Protein AF-A0A6P6NHH0-F1 (afdb_monomer)

Sequence (130 aa):
MAEGAVTILPKRQNIRGFDRYFTSRTLENNRRNIWFAEFWENNFNCKLSRHALKKGSGVKKCTNQERIGKDSSYEQEGKVMFVIDAVYAMAHALHNMHKDLCPGKVGLCSRMDPVDGTLLLKYIRNVKIA

Foldseek 3Di:
DPPPDDDDDPDFDDDVVVVVVVQPDFPVRPPVDPCVQVVVCVQQVAHCDPVVDDVPPPHHHDPRPDTAVPNGPDDDDRCPVVVVVVVVLLVQLVVVVCCVQPPPDDDDDPCVVPHDPVSSVVSSVPDDDD

Radius of gyration: 21.96 Å; Cα contacts (8 Å, |Δi|>4): 95; chains: 1; bounding box: 59×25×57 Å

Structure (mmCIF, N/CA/C/O backbone):
data_AF-A0A6P6NHH0-F1
#
_entry.id   AF-A0A6P6NHH0-F1
#
loop_
_atom_site.group_PDB
_atom_site.id
_atom_site.type_symbol
_atom_site.label_atom_id
_atom_site.label_alt_id
_atom_site.label_comp_id
_atom_site.label_asym_id
_atom_site.label_entity_id
_atom_site.label_seq_id
_atom_site.pdbx_PDB_ins_code
_atom_site.Cartn_x
_atom_site.Cartn_y
_atom_site.Cartn_z
_atom_site.occupancy
_atom_site.B_iso_or_equiv
_atom_site.auth_seq_id
_atom_site.auth_comp_id
_atom_site.auth_asym_id
_atom_site.auth_atom_id
_atom_site.pdbx_PDB_model_num
ATOM 1 N N . MET A 1 1 ? -27.992 14.990 4.915 1.00 52.25 1 MET A N 1
ATOM 2 C CA . MET A 1 1 ? -28.120 13.847 3.986 1.00 52.25 1 MET A CA 1
ATOM 3 C C . MET A 1 1 ? -27.876 14.375 2.583 1.00 52.25 1 MET A C 1
ATOM 5 O O . MET A 1 1 ? -28.374 15.449 2.282 1.00 52.25 1 MET A O 1
ATOM 9 N N . ALA A 1 2 ? -27.057 13.696 1.779 1.00 81.94 2 ALA A N 1
ATOM 10 C CA . ALA A 1 2 ? -26.766 14.080 0.393 1.00 81.94 2 ALA A CA 1
ATOM 11 C C . ALA A 1 2 ? -27.636 13.251 -0.565 1.00 81.94 2 ALA A C 1
ATOM 13 O O . ALA A 1 2 ? -27.138 12.476 -1.379 1.00 81.94 2 ALA A O 1
ATOM 14 N N . GLU A 1 3 ? -28.949 13.336 -0.378 1.00 90.00 3 GLU A N 1
ATOM 15 C CA . GLU A 1 3 ? -29.908 12.578 -1.1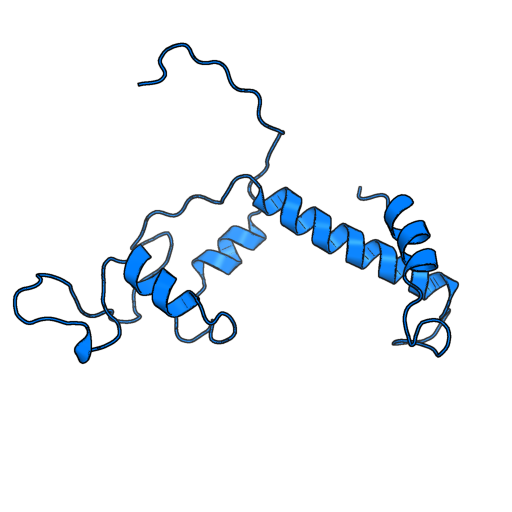75 1.00 90.00 3 GLU A CA 1
ATOM 16 C C . GLU A 1 3 ? -29.905 13.098 -2.622 1.00 90.00 3 GLU A C 1
ATOM 18 O O . GLU A 1 3 ? -29.920 14.306 -2.850 1.00 90.00 3 GL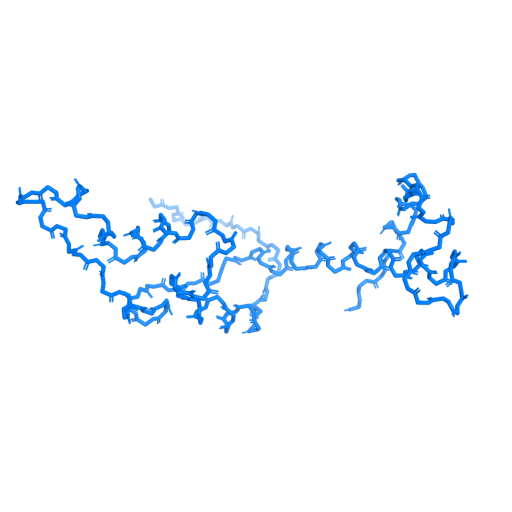U A O 1
ATOM 23 N N . GLY A 1 4 ? -29.805 12.195 -3.602 1.00 92.88 4 GLY A N 1
ATOM 24 C CA . GLY A 1 4 ? -29.732 12.548 -5.027 1.00 92.88 4 GLY A CA 1
ATOM 25 C C . GLY A 1 4 ? -28.345 12.952 -5.553 1.00 92.88 4 GLY A C 1
ATOM 26 O O . GLY A 1 4 ? -28.219 13.274 -6.733 1.00 92.88 4 GLY A O 1
ATOM 27 N N . ALA A 1 5 ? -27.292 12.920 -4.730 1.00 94.25 5 ALA A N 1
ATOM 28 C CA . ALA A 1 5 ? -25.939 13.230 -5.192 1.00 94.25 5 ALA A CA 1
ATOM 29 C C . ALA A 1 5 ? -25.344 12.094 -6.048 1.00 94.25 5 ALA A C 1
ATOM 31 O O . ALA A 1 5 ? -25.327 10.932 -5.639 1.00 94.25 5 ALA A O 1
ATOM 32 N N . VAL A 1 6 ? -24.788 12.444 -7.213 1.00 93.56 6 VAL A N 1
ATOM 33 C CA . VAL A 1 6 ? -24.042 11.523 -8.087 1.00 93.56 6 VAL A CA 1
ATOM 34 C C . VAL A 1 6 ? -22.545 11.745 -7.896 1.00 93.56 6 VAL A C 1
ATOM 36 O O . VAL A 1 6 ? -22.065 12.877 -7.939 1.00 93.56 6 VAL A O 1
ATOM 39 N N . THR A 1 7 ? -21.794 10.660 -7.705 1.00 92.56 7 THR A N 1
ATOM 40 C CA . THR A 1 7 ? -20.331 10.693 -7.598 1.00 92.56 7 THR A CA 1
ATOM 41 C C . THR A 1 7 ? -19.693 9.712 -8.574 1.00 92.56 7 THR A C 1
ATOM 43 O O . THR A 1 7 ? -20.248 8.650 -8.856 1.00 92.56 7 THR A O 1
ATOM 46 N N . ILE A 1 8 ? -18.519 10.076 -9.089 1.00 92.94 8 ILE A N 1
ATOM 47 C CA . ILE A 1 8 ? -17.702 9.227 -9.955 1.00 92.94 8 ILE A CA 1
ATOM 48 C C . ILE A 1 8 ? -16.446 8.875 -9.175 1.00 92.94 8 ILE A C 1
ATOM 50 O O . ILE A 1 8 ? -15.690 9.752 -8.760 1.00 92.94 8 ILE A O 1
ATOM 54 N N . LEU A 1 9 ? -16.227 7.578 -8.987 1.00 90.81 9 LEU A N 1
ATOM 55 C CA . LEU A 1 9 ? -15.044 7.055 -8.324 1.00 90.81 9 LEU A CA 1
ATOM 56 C C . LEU A 1 9 ? -14.256 6.191 -9.309 1.00 90.81 9 LEU A C 1
ATOM 58 O O . LEU A 1 9 ? -14.864 5.452 -10.090 1.00 90.81 9 LEU A O 1
ATOM 62 N N . PRO A 1 10 ? -12.913 6.235 -9.264 1.00 91.31 10 PRO A N 1
ATOM 63 C CA . PRO A 1 10 ? -12.097 5.265 -9.971 1.00 91.31 10 PRO A CA 1
ATOM 64 C C . PRO A 1 10 ? -12.513 3.838 -9.607 1.00 91.31 10 PRO A C 1
ATOM 66 O O . PRO A 1 10 ? -12.831 3.544 -8.448 1.00 91.31 10 PRO A O 1
ATOM 69 N N . LYS A 1 11 ? -12.483 2.936 -10.593 1.00 90.81 11 LYS A N 1
ATOM 70 C CA . LYS A 1 11 ? -12.726 1.515 -10.345 1.00 90.81 11 LYS A CA 1
ATOM 71 C C . LYS A 1 11 ? -11.682 1.013 -9.349 1.00 90.81 11 LYS A C 1
ATOM 73 O O . LYS A 1 11 ? -10.485 1.150 -9.577 1.00 90.81 11 LYS A O 1
ATOM 78 N N . ARG A 1 12 ? -12.156 0.426 -8.256 1.00 91.38 12 ARG A N 1
ATOM 79 C CA . ARG A 1 12 ? -11.334 -0.111 -7.170 1.00 91.38 12 ARG A CA 1
ATOM 80 C C . ARG A 1 12 ? -11.616 -1.591 -6.982 1.00 91.38 12 ARG A C 1
ATOM 82 O O . ARG A 1 12 ? -12.735 -2.044 -7.228 1.00 91.38 12 ARG A O 1
ATOM 89 N N . GLN A 1 13 ? -10.614 -2.323 -6.519 1.00 93.38 13 GLN A N 1
ATOM 90 C CA . GLN A 1 13 ? -10.737 -3.726 -6.156 1.00 93.38 13 GLN A CA 1
ATOM 91 C C . GLN A 1 13 ? -10.155 -3.951 -4.764 1.00 93.38 13 GLN A C 1
ATOM 93 O O . GLN A 1 13 ? -9.094 -3.421 -4.438 1.00 93.38 13 GLN A O 1
ATOM 98 N N . ASN A 1 14 ? -10.831 -4.782 -3.969 1.00 95.19 14 ASN A N 1
ATOM 99 C CA . ASN A 1 14 ? -10.307 -5.199 -2.675 1.00 95.19 14 ASN A CA 1
ATOM 100 C C . ASN A 1 14 ? -9.128 -6.157 -2.859 1.00 95.19 14 ASN A C 1
ATOM 102 O O . ASN A 1 14 ? -9.232 -7.195 -3.526 1.00 95.19 14 ASN A O 1
ATOM 106 N N . ILE A 1 15 ? -8.012 -5.830 -2.217 1.00 97.19 15 ILE A N 1
ATOM 107 C CA . ILE A 1 15 ? -6.795 -6.632 -2.260 1.00 97.19 15 ILE A CA 1
ATOM 108 C C . ILE A 1 15 ? -6.805 -7.625 -1.098 1.00 97.19 15 ILE A C 1
ATOM 110 O O . ILE A 1 15 ? -6.417 -7.299 0.022 1.00 97.19 15 ILE A O 1
ATOM 114 N N . ARG A 1 16 ? -7.196 -8.876 -1.377 1.00 97.06 16 ARG A N 1
ATOM 115 C CA . ARG A 1 16 ? -7.317 -9.945 -0.361 1.00 97.06 16 ARG A CA 1
ATOM 116 C C . ARG A 1 16 ? -6.039 -10.172 0.452 1.00 97.06 16 ARG A C 1
ATOM 118 O O . ARG A 1 16 ? -6.097 -10.531 1.627 1.00 97.06 16 ARG A O 1
ATOM 125 N N . GLY A 1 17 ? -4.874 -10.006 -0.179 1.00 97.19 17 GLY A N 1
ATOM 126 C CA . GLY A 1 17 ? -3.581 -10.120 0.500 1.00 97.19 17 GLY A CA 1
ATOM 127 C C . GLY A 1 17 ? -3.392 -9.036 1.563 1.00 97.19 17 GLY A C 1
ATOM 128 O O . GLY A 1 17 ? -2.921 -9.332 2.661 1.00 97.19 17 GLY A O 1
ATOM 129 N N . PHE A 1 18 ? -3.831 -7.810 1.266 1.00 97.75 18 PHE A N 1
ATOM 130 C CA . PHE A 1 18 ? -3.816 -6.704 2.215 1.00 97.75 18 PHE A CA 1
ATOM 131 C C . PHE A 1 18 ? -4.800 -6.942 3.362 1.00 97.75 18 PHE A C 1
ATOM 133 O O . PHE A 1 18 ? -4.403 -6.800 4.515 1.00 97.75 18 PHE A O 1
ATOM 140 N N . ASP A 1 19 ? -6.024 -7.396 3.070 1.00 97.44 19 ASP A N 1
ATOM 141 C CA . ASP A 1 19 ? -7.027 -7.721 4.099 1.00 97.44 19 ASP A CA 1
ATOM 142 C C . ASP A 1 19 ? -6.482 -8.735 5.105 1.00 97.44 19 ASP A C 1
ATOM 144 O O . ASP A 1 19 ? -6.524 -8.523 6.319 1.00 97.44 19 ASP A O 1
ATOM 148 N N . ARG A 1 20 ? -5.896 -9.826 4.598 1.00 97.69 20 ARG A N 1
ATOM 149 C CA . ARG A 1 20 ? -5.290 -10.870 5.431 1.00 97.69 20 ARG A CA 1
ATOM 150 C C . ARG A 1 20 ? -4.132 -10.322 6.260 1.00 97.69 20 ARG A C 1
ATOM 152 O O . ARG A 1 20 ? -4.024 -10.645 7.437 1.00 97.69 20 ARG A O 1
ATOM 159 N N . TYR A 1 21 ? -3.266 -9.507 5.659 1.00 97.50 21 TYR A N 1
ATOM 160 C CA . TYR A 1 21 ? -2.129 -8.913 6.359 1.00 97.50 21 TYR A CA 1
ATOM 161 C C . TYR A 1 21 ? -2.574 -7.955 7.468 1.00 97.50 21 TYR A C 1
ATOM 163 O O . TYR A 1 21 ? -2.053 -8.038 8.583 1.00 97.50 21 TYR A O 1
ATOM 171 N N . PHE A 1 22 ? -3.511 -7.053 7.165 1.00 97.44 22 PHE A N 1
ATOM 172 C CA . PHE A 1 22 ? -3.953 -6.000 8.072 1.00 97.44 22 PHE A CA 1
ATOM 173 C C . PHE A 1 22 ? -4.753 -6.573 9.242 1.00 97.44 22 PHE A C 1
ATOM 175 O O . PHE A 1 22 ? -4.449 -6.268 10.393 1.00 97.44 22 PHE A O 1
ATOM 182 N N . THR A 1 23 ? -5.703 -7.473 8.972 1.00 97.00 23 THR A N 1
ATOM 183 C CA . THR A 1 23 ? -6.532 -8.092 10.021 1.00 97.00 23 THR A CA 1
ATOM 184 C C . THR A 1 23 ? -5.744 -9.031 10.938 1.00 97.00 23 THR A C 1
ATOM 186 O O . THR A 1 23 ? -6.120 -9.226 12.092 1.00 97.00 23 THR A O 1
ATOM 189 N N . SER A 1 24 ? -4.600 -9.560 10.482 1.00 96.94 24 SER A N 1
ATOM 190 C CA . SER A 1 24 ? -3.707 -10.371 11.317 1.00 96.94 24 SER A CA 1
ATOM 191 C C . SER A 1 24 ? -2.775 -9.550 12.222 1.00 96.94 24 SER A C 1
ATOM 193 O O . SER A 1 24 ? -1.958 -10.142 12.939 1.00 96.94 24 SER A O 1
ATOM 195 N N . ARG A 1 25 ? -2.778 -8.211 12.138 1.00 97.12 25 ARG A N 1
ATOM 196 C CA . ARG A 1 25 ? -1.886 -7.377 12.955 1.00 97.12 25 ARG A CA 1
ATOM 197 C C . ARG A 1 25 ? -2.372 -7.325 14.401 1.00 97.12 25 ARG A C 1
ATOM 199 O O . ARG A 1 25 ? -3.557 -7.156 14.666 1.00 97.12 25 ARG A O 1
ATOM 206 N N . THR A 1 26 ? -1.430 -7.424 15.329 1.00 96.06 26 THR A N 1
ATOM 207 C CA . THR A 1 26 ? -1.630 -7.254 16.773 1.00 96.06 26 THR A CA 1
ATOM 208 C C . THR A 1 26 ? -0.575 -6.297 17.317 1.00 96.06 26 THR A C 1
ATOM 210 O O . THR A 1 26 ? 0.423 -6.013 16.646 1.00 96.06 26 THR A O 1
ATOM 213 N N . LEU A 1 27 ? -0.761 -5.799 18.541 1.00 94.69 27 LEU A N 1
ATOM 214 C CA . LEU A 1 27 ? 0.244 -4.951 19.193 1.00 94.69 27 LEU A CA 1
ATOM 215 C C . LEU A 1 27 ? 1.589 -5.674 19.369 1.00 94.69 27 LEU A C 1
ATOM 217 O O . LEU A 1 27 ? 2.643 -5.043 19.357 1.00 94.69 27 LEU A O 1
ATOM 221 N N . GLU A 1 28 ? 1.569 -7.004 19.484 1.00 94.00 28 GLU A N 1
ATOM 222 C CA . GLU A 1 28 ? 2.775 -7.823 19.631 1.00 94.00 28 GLU A CA 1
ATOM 223 C C . GLU A 1 28 ? 3.583 -7.907 18.337 1.00 94.00 28 GLU A C 1
ATOM 225 O O . GLU A 1 28 ? 4.809 -7.785 18.370 1.00 94.00 28 GLU A O 1
ATOM 230 N N . ASN A 1 29 ? 2.903 -8.104 17.202 1.00 95.75 29 ASN A N 1
ATOM 231 C CA . ASN A 1 29 ? 3.542 -8.418 15.923 1.00 95.75 29 ASN A CA 1
ATOM 232 C C . ASN A 1 29 ? 3.739 -7.205 14.996 1.00 95.75 29 ASN A C 1
ATOM 234 O O . ASN A 1 29 ? 4.255 -7.364 13.888 1.00 95.75 29 ASN A O 1
ATOM 238 N N . ASN A 1 30 ? 3.337 -6.003 15.424 1.00 95.81 30 ASN A N 1
ATOM 239 C CA . ASN A 1 30 ? 3.413 -4.786 14.616 1.00 95.81 30 ASN A CA 1
ATOM 240 C C . ASN A 1 30 ? 4.158 -3.639 15.315 1.00 95.81 30 ASN A C 1
ATOM 242 O O . ASN A 1 30 ? 3.680 -2.510 15.386 1.00 95.81 30 ASN A O 1
ATOM 246 N N . ARG A 1 31 ? 5.369 -3.918 15.805 1.00 94.19 31 ARG A N 1
ATOM 247 C CA . ARG A 1 31 ? 6.205 -2.919 16.497 1.00 94.19 31 ARG A CA 1
ATOM 248 C C . ARG A 1 31 ? 6.827 -1.864 15.577 1.00 94.19 31 ARG A C 1
ATOM 250 O O . ARG A 1 31 ? 7.306 -0.850 16.066 1.00 94.19 31 ARG A O 1
ATOM 257 N N . ARG A 1 32 ? 6.833 -2.086 14.253 1.00 96.88 32 ARG A N 1
ATOM 258 C CA . ARG A 1 32 ? 7.430 -1.142 13.287 1.00 96.88 32 ARG A CA 1
ATOM 259 C C . ARG A 1 32 ? 6.611 0.139 13.128 1.00 96.88 32 ARG A C 1
ATOM 261 O O . ARG A 1 32 ? 7.153 1.163 12.734 1.00 96.88 32 ARG A O 1
ATOM 268 N N . ASN A 1 33 ? 5.295 0.054 13.327 1.00 96.31 33 ASN A N 1
ATOM 269 C CA . ASN A 1 33 ? 4.388 1.173 13.126 1.00 96.31 33 ASN A CA 1
ATOM 270 C C . ASN A 1 33 ? 4.141 1.860 14.471 1.00 96.31 33 ASN A C 1
ATOM 272 O O . ASN A 1 33 ? 3.377 1.365 15.297 1.00 96.31 33 ASN A O 1
ATOM 276 N N . ILE A 1 34 ? 4.777 3.013 14.661 1.00 96.44 34 ILE A N 1
ATOM 277 C CA . ILE A 1 34 ? 4.723 3.780 15.911 1.00 96.44 34 ILE A CA 1
ATOM 278 C C . ILE A 1 34 ? 3.315 4.296 16.248 1.00 96.44 34 ILE A C 1
ATOM 280 O O . ILE A 1 34 ? 3.004 4.493 17.417 1.00 96.44 34 ILE A O 1
ATOM 284 N N . TRP A 1 35 ? 2.440 4.439 15.249 1.00 97.38 35 TRP A N 1
ATOM 285 C CA . TRP A 1 35 ? 1.052 4.876 15.429 1.00 97.38 35 TRP A CA 1
ATOM 286 C C . TRP A 1 35 ? 0.089 3.718 15.705 1.00 97.38 35 TRP A C 1
ATOM 288 O O . TRP A 1 35 ? -1.097 3.934 15.947 1.00 97.38 35 TRP A O 1
ATOM 298 N N . PHE A 1 36 ? 0.564 2.468 15.673 1.00 96.88 36 PHE A N 1
ATOM 299 C CA . PHE A 1 36 ? -0.324 1.314 15.794 1.00 96.88 36 PHE A CA 1
ATOM 300 C C . PHE A 1 36 ? -0.953 1.188 17.186 1.00 96.88 36 PHE A C 1
ATOM 302 O O . PHE A 1 36 ? -2.085 0.729 17.300 1.00 96.88 36 PHE A O 1
ATOM 309 N N . ALA A 1 37 ? -0.254 1.638 18.233 1.00 95.12 37 ALA A N 1
ATOM 310 C CA . ALA A 1 37 ? -0.795 1.681 19.590 1.00 95.12 37 ALA A CA 1
ATOM 311 C C . ALA A 1 37 ? -1.987 2.644 19.702 1.00 95.12 37 ALA A C 1
ATOM 313 O O . ALA A 1 37 ? -3.024 2.277 20.248 1.00 95.12 37 ALA A O 1
ATOM 314 N N . GLU A 1 38 ? -1.861 3.845 19.135 1.00 95.19 38 GLU A N 1
ATOM 315 C CA . GLU A 1 38 ? -2.932 4.846 19.108 1.00 95.19 38 GLU A CA 1
ATOM 316 C C . GLU A 1 38 ? -4.129 4.361 18.284 1.00 95.19 38 GLU A C 1
ATOM 318 O O . GLU A 1 38 ? -5.271 4.418 18.743 1.00 95.19 38 GLU A O 1
ATOM 323 N N . PHE A 1 39 ? -3.862 3.805 17.098 1.00 96.25 39 PHE A N 1
ATOM 324 C CA . PHE A 1 39 ? -4.886 3.163 16.278 1.00 96.25 39 PHE A CA 1
ATOM 325 C C . PHE A 1 39 ? -5.642 2.085 17.066 1.00 96.25 39 PHE A C 1
ATOM 327 O O . PHE A 1 39 ? -6.867 2.060 17.024 1.00 96.25 39 PHE A O 1
ATOM 334 N N . TRP A 1 40 ? -4.937 1.220 17.802 1.00 96.12 40 TRP A N 1
ATOM 335 C CA . TRP A 1 40 ? -5.556 0.133 18.563 1.00 96.12 40 TRP A CA 1
ATOM 336 C C . TRP A 1 40 ? -6.499 0.648 19.651 1.00 96.12 40 TRP A C 1
ATOM 338 O O . TRP A 1 40 ? -7.625 0.164 19.770 1.00 96.12 40 TRP A O 1
ATOM 348 N N . GLU A 1 41 ? -6.062 1.651 20.420 1.00 94.62 41 GLU A N 1
ATOM 349 C CA . GLU A 1 41 ? -6.888 2.279 21.455 1.00 94.62 41 GLU A CA 1
ATOM 350 C C . GLU A 1 41 ? -8.183 2.863 20.877 1.00 94.62 41 GLU A C 1
ATOM 352 O O . GLU A 1 41 ? -9.260 2.640 21.434 1.00 94.62 41 GLU A O 1
ATOM 357 N N . ASN A 1 42 ? -8.085 3.570 19.747 1.00 94.31 42 ASN A N 1
ATOM 358 C CA . ASN A 1 42 ? -9.235 4.171 19.074 1.00 94.31 42 ASN 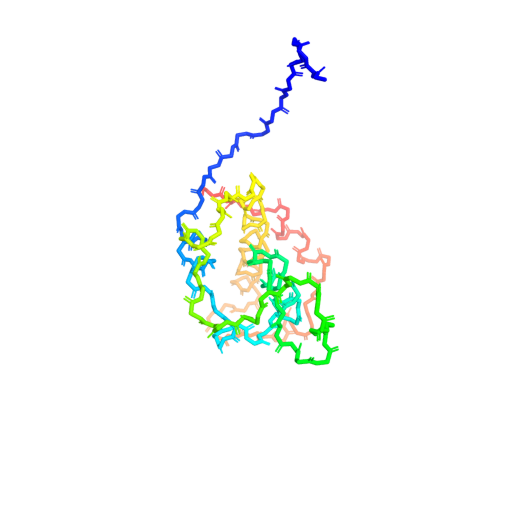A CA 1
ATOM 359 C C . ASN A 1 42 ? -10.166 3.100 18.479 1.00 94.31 42 ASN A C 1
ATOM 361 O O . ASN A 1 42 ? -11.364 3.077 18.739 1.00 94.31 42 ASN A O 1
ATOM 365 N N . ASN A 1 43 ? -9.601 2.149 17.739 1.00 95.81 43 ASN A N 1
ATOM 366 C CA . ASN A 1 43 ? -10.350 1.136 17.003 1.00 95.81 43 ASN A CA 1
ATOM 367 C C . ASN A 1 43 ? -11.151 0.187 17.914 1.00 95.81 43 ASN A C 1
ATOM 369 O O . ASN A 1 43 ? -12.233 -0.262 17.541 1.00 95.81 43 ASN A O 1
ATOM 373 N N . PHE A 1 44 ? -10.643 -0.113 19.114 1.00 95.75 44 PHE A N 1
ATOM 374 C CA . PHE A 1 44 ? -11.316 -0.992 20.081 1.00 95.75 44 PHE A CA 1
ATOM 375 C C . PHE A 1 44 ? -11.940 -0.253 21.272 1.00 95.75 44 PHE A C 1
ATOM 377 O O . PHE A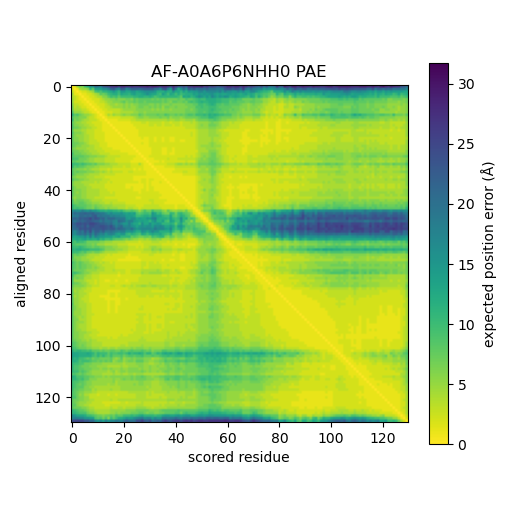 1 44 ? -12.465 -0.904 22.185 1.00 95.75 44 PHE A O 1
ATOM 384 N N . ASN A 1 45 ? -11.897 1.085 21.268 1.00 93.12 45 ASN A N 1
ATOM 385 C CA . ASN A 1 45 ? -12.366 1.945 22.356 1.00 93.12 45 ASN A CA 1
ATOM 386 C C . ASN A 1 45 ? -11.820 1.497 23.726 1.00 93.12 45 ASN A C 1
ATOM 388 O O . ASN A 1 45 ? -12.567 1.254 24.679 1.00 93.12 45 ASN A O 1
ATOM 392 N N . CYS A 1 46 ? -10.501 1.322 23.808 1.00 93.00 46 CYS A N 1
ATOM 393 C CA . CYS A 1 46 ? -9.802 0.853 25.003 1.00 93.00 46 CYS A CA 1
ATOM 394 C C . CYS A 1 46 ? -8.527 1.665 25.269 1.00 93.00 46 CYS A C 1
ATOM 396 O O . CYS A 1 46 ? -8.094 2.452 24.434 1.00 93.00 46 CYS A O 1
ATOM 398 N N . LYS A 1 47 ? -7.919 1.491 26.449 1.00 92.56 47 LYS A N 1
ATOM 399 C CA . LYS A 1 47 ? -6.630 2.112 26.799 1.00 92.56 47 LYS A CA 1
ATOM 400 C C . LYS A 1 47 ? -5.561 1.089 27.161 1.00 92.56 47 LYS A C 1
ATOM 402 O O . LYS A 1 47 ? -5.810 0.159 27.931 1.00 92.56 47 LYS A O 1
ATOM 407 N N . LEU A 1 48 ? -4.359 1.286 26.625 1.00 90.44 48 LEU A N 1
ATOM 408 C CA . LEU A 1 48 ? -3.170 0.476 26.888 1.00 90.44 48 LEU A CA 1
ATOM 409 C C . LEU A 1 48 ? -2.489 0.904 28.190 1.00 90.44 48 LEU A C 1
ATOM 411 O O . LEU A 1 48 ? -2.073 0.061 28.987 1.00 90.44 48 LEU A O 1
ATOM 415 N N . SER A 1 49 ? -2.421 2.216 28.438 1.00 84.62 49 SER A N 1
ATOM 416 C CA . SER A 1 49 ? -1.809 2.776 29.645 1.00 84.62 49 SER A CA 1
ATOM 417 C C . SER A 1 49 ? -2.796 2.869 30.810 1.00 84.62 49 SER A C 1
ATOM 419 O O . SER A 1 49 ? -3.886 3.429 30.687 1.00 84.62 49 SER A O 1
ATOM 421 N N . ARG A 1 50 ? -2.372 2.403 31.994 1.00 68.88 50 ARG A N 1
ATOM 422 C CA . ARG A 1 50 ? -3.110 2.602 33.256 1.00 68.88 50 ARG A CA 1
ATOM 423 C C . ARG A 1 50 ? -3.215 4.070 33.659 1.00 68.88 50 ARG A C 1
ATOM 425 O O . ARG A 1 50 ? -4.209 4.444 34.264 1.00 68.88 50 ARG A O 1
ATOM 432 N N . HIS A 1 51 ? -2.243 4.899 33.287 1.00 67.94 51 HIS A N 1
ATOM 433 C CA . HIS A 1 51 ? -2.287 6.335 33.570 1.00 67.94 51 HIS A CA 1
ATOM 434 C C . HIS A 1 51 ? -3.327 7.065 32.709 1.00 67.94 51 HIS A C 1
ATOM 436 O O . HIS A 1 51 ? -3.853 8.093 33.123 1.00 67.94 51 HIS A O 1
ATOM 442 N N . ALA A 1 52 ? -3.666 6.512 31.539 1.00 66.06 52 ALA A N 1
ATOM 443 C CA . ALA A 1 52 ? -4.732 7.029 30.685 1.00 66.06 52 ALA A CA 1
ATOM 444 C C . ALA A 1 52 ? -6.138 6.610 31.163 1.00 66.06 52 ALA A C 1
ATOM 446 O O . ALA A 1 52 ? -7.133 7.214 30.763 1.00 66.06 52 ALA A O 1
ATOM 447 N N . LEU A 1 53 ? -6.236 5.598 32.033 1.00 69.94 53 LEU A N 1
ATOM 448 C CA . LEU A 1 53 ? -7.492 5.133 32.618 1.00 69.94 53 LEU A CA 1
ATOM 449 C C . LEU A 1 53 ? -7.875 6.030 33.804 1.00 69.94 53 LEU A C 1
ATOM 451 O O . LEU A 1 53 ? -7.552 5.745 34.957 1.00 69.94 53 LEU A O 1
ATOM 455 N N . LYS A 1 54 ? -8.595 7.126 33.533 1.00 68.19 54 LYS A N 1
ATOM 456 C CA . LYS A 1 54 ? -9.221 7.920 34.601 1.00 68.19 54 LYS A CA 1
ATOM 457 C C . LYS A 1 54 ? -10.307 7.084 35.286 1.00 68.19 54 LYS A C 1
ATOM 459 O O . LYS A 1 54 ? -11.187 6.531 34.617 1.00 68.19 54 LYS A O 1
ATOM 464 N N . LYS A 1 55 ? -10.255 7.001 36.619 1.00 64.06 55 LYS A N 1
ATOM 465 C CA . LYS A 1 55 ? -11.252 6.300 37.445 1.00 64.06 55 LYS A CA 1
ATOM 466 C C . LYS A 1 55 ? -12.635 6.916 37.176 1.00 64.06 55 LYS A C 1
ATOM 468 O O . LYS A 1 55 ? -12.791 8.123 37.311 1.00 64.06 55 LYS A O 1
ATOM 473 N N . GLY A 1 56 ? -13.603 6.106 36.741 1.00 67.12 56 GLY A N 1
ATOM 474 C CA . GLY A 1 56 ? -14.957 6.566 36.389 1.00 67.12 56 GLY A CA 1
ATOM 475 C C . GLY A 1 56 ? -15.178 6.974 34.924 1.00 67.12 56 GLY A C 1
ATOM 476 O O . GLY A 1 56 ? -16.289 7.346 34.578 1.00 67.12 56 GLY A O 1
ATOM 477 N N . SER A 1 57 ? -14.174 6.867 34.041 1.00 72.69 57 SER A N 1
ATOM 478 C CA . SER A 1 57 ? -14.327 7.205 32.609 1.00 72.69 57 SER A CA 1
ATOM 479 C C . SER A 1 57 ? -15.116 6.182 31.777 1.00 72.69 57 SER A C 1
ATOM 481 O O . SER A 1 57 ? -15.397 6.441 30.612 1.00 72.69 57 SER A O 1
ATOM 483 N N . GLY A 1 58 ? -15.428 5.004 32.329 1.00 75.25 58 GLY A N 1
ATOM 484 C CA . GLY A 1 58 ? -16.093 3.912 31.602 1.00 75.25 58 GLY A CA 1
ATOM 485 C C . GLY A 1 58 ? -15.231 3.233 30.525 1.00 75.25 58 GLY A C 1
ATOM 486 O O . GLY A 1 58 ? -15.663 2.246 29.936 1.00 75.25 58 GLY A O 1
ATOM 487 N N . VAL A 1 59 ? -14.005 3.711 30.281 1.00 83.25 59 VAL A N 1
ATOM 488 C 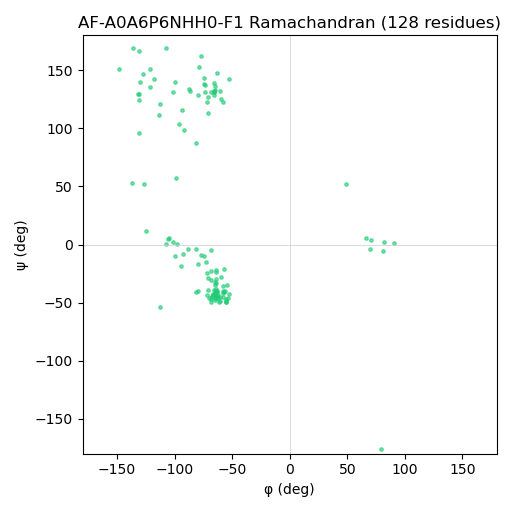CA . VAL A 1 59 ? -13.109 3.158 29.259 1.00 83.25 59 VAL A CA 1
ATOM 489 C C . VAL A 1 59 ? -12.427 1.892 29.776 1.00 83.25 59 VAL A C 1
ATOM 491 O O . VAL A 1 59 ? -11.835 1.883 30.857 1.00 83.25 59 VAL A O 1
ATOM 494 N N . LYS A 1 60 ? -12.496 0.808 28.998 1.00 88.88 60 LYS A N 1
ATOM 495 C CA . LYS A 1 60 ? -11.886 -0.484 29.341 1.00 88.88 60 LYS A CA 1
ATOM 496 C C . LYS A 1 60 ? -10.381 -0.498 29.060 1.00 88.88 60 LYS A C 1
ATOM 498 O O . LYS A 1 60 ? -9.886 0.186 28.163 1.00 88.88 60 LYS A O 1
ATOM 503 N N . LYS A 1 61 ? -9.642 -1.329 29.796 1.00 91.31 61 LYS A N 1
ATOM 504 C CA . LYS A 1 61 ? -8.242 -1.632 29.471 1.00 91.31 61 LYS A CA 1
ATOM 505 C C . LYS A 1 61 ? -8.193 -2.558 28.251 1.00 91.31 61 LYS A C 1
ATOM 507 O O . LYS A 1 61 ? -8.961 -3.516 28.207 1.00 91.31 61 LYS A O 1
ATOM 512 N N . CYS A 1 62 ? -7.290 -2.303 27.306 1.00 92.81 62 CYS A N 1
ATOM 513 C CA . CYS A 1 62 ? -7.054 -3.241 26.208 1.00 92.81 62 CYS A CA 1
ATOM 514 C C . CYS A 1 62 ? -6.461 -4.552 26.754 1.00 92.81 62 CYS A C 1
ATOM 516 O O . CYS A 1 62 ? -5.592 -4.529 27.635 1.00 92.81 62 CYS A O 1
ATOM 518 N N . THR A 1 63 ? -6.921 -5.689 26.237 1.00 91.31 63 THR A N 1
ATOM 519 C CA . THR A 1 63 ? -6.501 -7.032 26.673 1.00 91.31 63 THR A CA 1
ATOM 520 C C . THR A 1 63 ? -5.467 -7.658 25.748 1.00 91.31 63 THR A C 1
ATOM 522 O O . THR A 1 63 ? -4.897 -8.687 26.105 1.00 91.31 63 THR A O 1
ATOM 525 N N . ASN A 1 64 ? -5.221 -7.047 24.581 1.00 87.12 64 ASN A N 1
ATOM 526 C CA . ASN A 1 64 ? -4.373 -7.560 23.500 1.00 87.12 64 ASN A CA 1
ATOM 527 C C . ASN A 1 64 ? -4.927 -8.842 22.831 1.00 87.12 64 ASN A C 1
ATOM 529 O O . ASN A 1 64 ? -4.303 -9.456 21.960 1.00 87.12 64 ASN A O 1
ATOM 533 N N . GLN A 1 65 ? -6.136 -9.251 23.216 1.00 93.88 65 GLN A N 1
ATOM 534 C CA . GLN A 1 65 ? -6.869 -10.354 22.599 1.00 93.88 65 GLN A CA 1
ATOM 535 C C . GLN A 1 65 ? -7.807 -9.867 21.494 1.00 93.88 65 GLN A C 1
ATOM 537 O O . GLN A 1 65 ? -8.334 -10.693 20.754 1.00 93.88 65 GLN A O 1
ATOM 542 N N . GLU A 1 66 ? -7.976 -8.550 21.351 1.00 95.81 66 GLU A N 1
ATOM 543 C CA . GLU A 1 66 ? -8.825 -7.969 20.321 1.00 95.81 66 GLU A CA 1
ATOM 544 C C . GLU A 1 66 ? -8.291 -8.295 18.916 1.00 95.81 66 GLU A C 1
ATOM 546 O O . GLU A 1 66 ? -7.083 -8.458 18.695 1.00 95.81 66 GLU A O 1
ATOM 551 N N . ARG A 1 67 ? -9.196 -8.443 17.951 1.00 96.94 67 ARG A N 1
ATOM 552 C CA . ARG A 1 67 ? -8.884 -8.785 16.561 1.00 96.94 67 ARG A CA 1
ATOM 553 C C . ARG A 1 67 ? -9.616 -7.853 15.603 1.00 96.94 67 ARG A C 1
ATOM 555 O O . ARG A 1 67 ? -10.829 -7.657 15.693 1.00 96.94 67 ARG A O 1
ATOM 562 N N . ILE A 1 68 ? -8.865 -7.273 14.667 1.00 97.31 68 ILE A N 1
ATOM 563 C CA . ILE A 1 68 ? -9.396 -6.363 13.643 1.00 97.31 68 ILE A CA 1
ATOM 564 C C . ILE A 1 68 ? -10.330 -7.153 12.722 1.00 97.31 68 ILE A C 1
ATOM 566 O O . ILE A 1 68 ? -9.977 -8.243 12.275 1.00 97.31 68 ILE A O 1
ATOM 570 N N . GLY A 1 69 ? -11.526 -6.625 12.460 1.00 95.50 69 GLY A N 1
ATOM 571 C CA . GLY A 1 69 ? -12.547 -7.300 11.652 1.00 95.50 69 GLY A CA 1
ATOM 572 C C . GLY A 1 69 ? -13.365 -8.360 12.397 1.00 95.50 69 GLY A C 1
ATOM 573 O O . GLY A 1 69 ? -14.322 -8.877 11.829 1.00 95.50 69 GLY A O 1
ATOM 574 N N . LYS A 1 70 ? -13.027 -8.673 13.658 1.00 95.81 70 LYS A N 1
ATOM 575 C CA . LYS A 1 70 ? -13.840 -9.529 14.540 1.00 95.81 70 LYS A CA 1
ATOM 576 C C . LYS A 1 70 ? -14.425 -8.738 15.708 1.00 95.81 70 LYS A C 1
ATOM 578 O O . LYS A 1 70 ? -15.631 -8.751 15.906 1.00 95.81 70 LYS A O 1
ATOM 583 N N . ASP A 1 71 ? -13.570 -8.035 16.448 1.00 96.12 7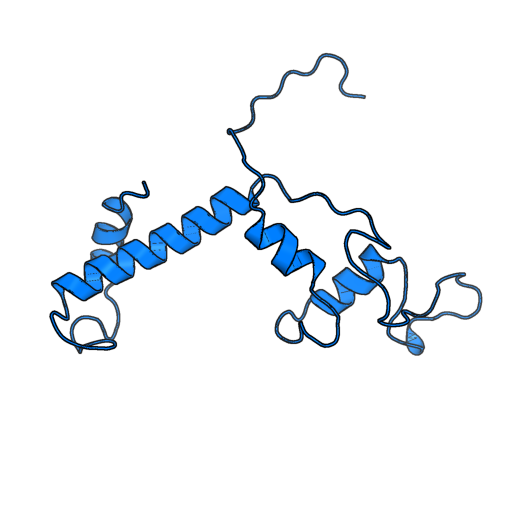1 ASP A N 1
ATOM 584 C CA . ASP A 1 71 ? -13.953 -7.240 17.626 1.00 96.12 71 ASP A CA 1
ATOM 585 C C . ASP A 1 71 ? -14.047 -5.733 17.305 1.00 96.12 71 ASP A C 1
ATOM 587 O O . ASP A 1 71 ? -14.287 -4.910 18.185 1.00 96.12 71 ASP A O 1
ATOM 591 N N . SER A 1 72 ? -13.826 -5.365 16.038 1.00 94.88 72 SER A N 1
ATOM 592 C CA . SER A 1 72 ? -13.978 -4.017 15.473 1.00 94.88 72 SER A CA 1
ATOM 593 C C . SER A 1 72 ? -14.404 -4.118 14.009 1.00 94.88 72 SER A C 1
ATOM 595 O O . SER A 1 72 ? -14.061 -5.091 13.331 1.00 94.88 72 SER A O 1
ATOM 597 N N . SER A 1 73 ? -15.132 -3.116 13.512 1.00 94.50 73 SER A N 1
ATOM 598 C CA . SER A 1 73 ? -15.495 -3.027 12.096 1.00 94.50 73 SER A CA 1
ATOM 599 C C . SER A 1 73 ? -14.252 -2.849 11.229 1.00 94.50 73 SER A C 1
ATOM 601 O O . SER A 1 73 ? -13.386 -2.033 11.541 1.00 94.50 73 SER A O 1
ATOM 603 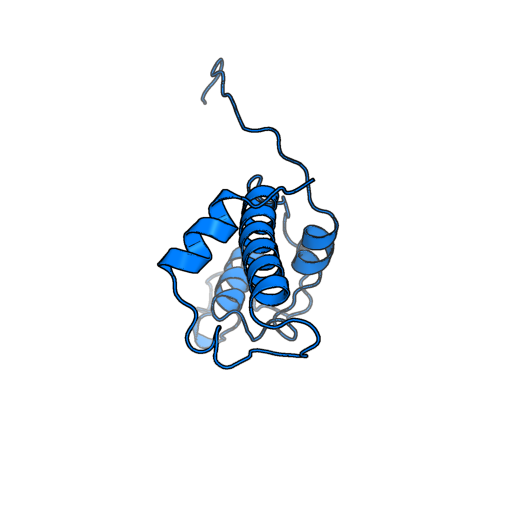N N . TYR A 1 74 ? -14.194 -3.570 10.114 1.00 96.12 74 TYR A N 1
ATOM 604 C CA . TYR A 1 74 ? -13.134 -3.432 9.126 1.00 96.12 74 TYR A CA 1
ATOM 605 C C . TYR A 1 74 ? -13.734 -3.295 7.728 1.00 96.12 74 TYR A C 1
ATOM 607 O O . TYR A 1 74 ? -14.472 -4.167 7.276 1.00 96.12 74 TYR A O 1
ATOM 615 N N . GLU A 1 75 ? -13.367 -2.216 7.044 1.00 95.88 75 GLU A N 1
ATOM 616 C CA . GLU A 1 75 ? -13.592 -2.010 5.618 1.00 95.88 75 GLU A CA 1
ATOM 617 C C . GLU A 1 75 ? -12.262 -1.555 5.008 1.00 95.88 75 GLU A C 1
ATOM 619 O O . GLU A 1 75 ? -11.601 -0.657 5.539 1.00 95.88 75 GLU A O 1
ATOM 624 N N . GLN A 1 76 ? -11.833 -2.198 3.919 1.00 96.12 76 GLN A N 1
ATOM 625 C CA . GLN A 1 76 ? -10.612 -1.798 3.226 1.00 96.12 76 GLN A CA 1
ATOM 626 C C . GLN A 1 76 ? -10.797 -0.405 2.615 1.00 96.12 76 GLN A C 1
ATOM 628 O O . GLN A 1 76 ? -11.773 -0.149 1.909 1.00 96.12 76 GLN A O 1
ATOM 633 N N . GLU A 1 77 ? -9.836 0.494 2.842 1.00 94.88 77 GLU A N 1
ATOM 634 C CA . GLU A 1 77 ? -9.874 1.812 2.213 1.00 94.88 77 GLU A CA 1
ATOM 635 C C . GLU A 1 77 ? -9.741 1.669 0.684 1.00 94.88 77 GLU A C 1
ATOM 637 O O . GLU A 1 77 ? -8.895 0.938 0.164 1.00 94.88 77 GLU A O 1
ATOM 642 N N . GLY A 1 78 ? -10.608 2.365 -0.055 1.00 94.38 78 GLY A N 1
ATOM 643 C CA . GLY A 1 78 ? -10.788 2.154 -1.492 1.00 94.38 78 GLY A CA 1
ATOM 644 C C . GLY A 1 78 ? -9.626 2.548 -2.410 1.00 94.38 78 GLY A C 1
ATOM 645 O O . GLY A 1 78 ? -9.726 2.333 -3.615 1.00 94.38 78 GLY A O 1
ATOM 646 N N . LYS A 1 79 ? -8.556 3.137 -1.881 1.00 95.44 79 LYS A N 1
ATOM 647 C CA . LYS A 1 79 ? -7.334 3.552 -2.576 1.00 95.44 79 LYS A CA 1
ATOM 648 C C . LYS A 1 79 ? -6.136 2.664 -2.254 1.00 95.44 79 LYS A C 1
ATOM 650 O O . LYS A 1 79 ? -5.067 2.892 -2.815 1.00 95.44 79 LYS A O 1
ATOM 655 N N . VAL A 1 80 ? -6.296 1.636 -1.415 1.00 96.56 80 VAL A N 1
ATOM 656 C CA . VAL A 1 80 ? -5.225 0.676 -1.093 1.00 96.56 80 VAL A CA 1
ATOM 657 C C . VAL A 1 80 ? -4.600 0.080 -2.358 1.00 96.56 80 VAL A C 1
ATOM 659 O O . VAL A 1 80 ? -3.377 0.014 -2.448 1.00 96.56 80 VAL A O 1
ATOM 662 N N . MET A 1 81 ? -5.415 -0.281 -3.355 1.00 95.44 81 MET A N 1
ATOM 663 C CA . MET A 1 81 ? -4.935 -0.771 -4.653 1.00 95.44 81 MET A CA 1
ATOM 664 C C . MET A 1 81 ? -3.977 0.225 -5.321 1.00 95.44 81 MET A C 1
ATOM 666 O O . MET A 1 81 ? -2.859 -0.144 -5.651 1.00 95.44 81 MET A O 1
ATOM 670 N N . PHE A 1 82 ? -4.352 1.505 -5.413 1.00 95.12 82 PHE A N 1
ATOM 671 C CA . PHE A 1 82 ? -3.512 2.531 -6.044 1.00 95.12 82 PHE A CA 1
ATOM 672 C C . PHE A 1 82 ? -2.199 2.769 -5.290 1.00 95.12 82 PHE A C 1
ATOM 674 O O . PHE A 1 82 ? -1.170 3.035 -5.906 1.00 95.12 82 PHE A O 1
ATOM 681 N N . VAL A 1 83 ? -2.213 2.665 -3.957 1.00 96.75 83 VAL A N 1
ATOM 682 C CA . VAL A 1 83 ? -0.990 2.768 -3.146 1.00 96.75 83 VAL A CA 1
ATOM 683 C C . VAL A 1 83 ? -0.063 1.584 -3.418 1.00 96.75 83 VAL A C 1
ATOM 685 O O . VAL A 1 83 ? 1.144 1.774 -3.566 1.00 96.75 83 VAL A O 1
ATOM 688 N N . ILE A 1 84 ? -0.614 0.372 -3.513 1.00 96.19 84 ILE A N 1
ATOM 689 C CA . ILE A 1 84 ? 0.149 -0.827 -3.872 1.00 96.19 84 ILE A CA 1
ATOM 690 C C . ILE A 1 84 ? 0.735 -0.665 -5.278 1.00 96.19 84 ILE A C 1
ATOM 692 O O . ILE A 1 84 ? 1.946 -0.810 -5.440 1.00 96.19 84 ILE A O 1
ATOM 696 N N . ASP A 1 85 ? -0.079 -0.277 -6.258 1.00 95.19 85 ASP A N 1
ATOM 697 C CA . ASP A 1 85 ? 0.355 -0.071 -7.641 1.00 95.19 85 ASP A CA 1
ATOM 698 C C . ASP A 1 85 ? 1.478 0.968 -7.736 1.00 95.19 85 ASP A C 1
ATOM 700 O O . ASP A 1 85 ? 2.451 0.754 -8.453 1.00 95.19 85 ASP A O 1
ATOM 704 N N . ALA A 1 86 ? 1.414 2.058 -6.964 1.00 96.19 86 ALA A N 1
ATOM 705 C CA . ALA A 1 86 ? 2.472 3.069 -6.925 1.00 96.19 86 ALA A CA 1
ATOM 706 C C . ALA A 1 86 ? 3.808 2.514 -6.394 1.00 96.19 86 ALA A C 1
ATOM 708 O O . ALA A 1 86 ? 4.873 2.819 -6.938 1.00 96.19 86 ALA A O 1
ATOM 709 N N . VAL A 1 87 ? 3.771 1.669 -5.357 1.00 97.31 87 VAL A N 1
ATOM 710 C CA . VAL A 1 87 ? 4.975 1.003 -4.830 1.00 97.31 87 VAL A CA 1
ATOM 711 C C . VAL A 1 87 ? 5.536 0.016 -5.856 1.00 97.31 87 VAL A C 1
ATOM 713 O O . VAL A 1 87 ? 6.745 0.007 -6.101 1.00 97.31 87 VAL A O 1
ATOM 716 N N . TYR A 1 88 ? 4.673 -0.774 -6.499 1.00 96.75 88 TYR A N 1
ATOM 717 C CA . TYR A 1 88 ? 5.082 -1.697 -7.558 1.00 96.75 88 TYR A CA 1
ATOM 718 C C . TYR A 1 88 ? 5.646 -0.957 -8.775 1.00 96.75 88 TYR A C 1
ATOM 720 O O . TYR A 1 88 ? 6.654 -1.395 -9.324 1.00 96.75 88 TYR A O 1
ATOM 728 N N . ALA A 1 89 ? 5.083 0.195 -9.151 1.00 97.62 89 ALA A N 1
ATOM 729 C CA . ALA A 1 89 ? 5.608 1.039 -10.221 1.00 97.62 89 ALA A CA 1
ATOM 730 C C . ALA A 1 89 ? 7.078 1.401 -9.970 1.00 97.62 89 ALA A C 1
ATOM 732 O O . ALA A 1 89 ? 7.932 1.212 -10.836 1.00 97.62 89 ALA A O 1
ATOM 733 N N . MET A 1 90 ? 7.390 1.858 -8.754 1.00 97.81 90 MET A N 1
ATOM 734 C CA . MET A 1 90 ? 8.758 2.196 -8.366 1.00 97.81 90 MET A CA 1
ATOM 735 C C . MET A 1 90 ? 9.674 0.966 -8.358 1.00 97.81 90 MET A C 1
ATOM 737 O O . MET A 1 90 ? 10.795 1.027 -8.863 1.00 97.81 90 MET A O 1
ATOM 741 N N . ALA A 1 91 ? 9.194 -0.164 -7.830 1.00 97.44 91 ALA A N 1
ATOM 742 C CA . ALA A 1 91 ? 9.950 -1.414 -7.813 1.00 97.44 91 ALA A CA 1
ATOM 743 C C . ALA A 1 91 ? 10.297 -1.892 -9.235 1.00 97.44 91 ALA A C 1
ATOM 745 O O . ALA A 1 91 ? 11.446 -2.237 -9.506 1.00 97.44 91 ALA A O 1
ATOM 746 N N . HIS A 1 92 ? 9.338 -1.853 -10.163 1.00 97.69 92 HIS A N 1
ATOM 747 C CA . HIS A 1 92 ? 9.562 -2.197 -11.567 1.00 97.69 92 HIS A CA 1
ATOM 748 C C . HIS A 1 92 ? 10.511 -1.216 -12.267 1.00 97.69 92 HIS A C 1
ATOM 750 O O . HIS A 1 92 ? 11.365 -1.654 -13.037 1.00 97.69 92 HIS A O 1
ATOM 756 N N . ALA A 1 93 ? 10.416 0.088 -11.983 1.00 97.75 93 ALA A N 1
ATOM 757 C CA . ALA A 1 93 ? 11.346 1.082 -12.519 1.00 97.75 93 ALA A CA 1
ATOM 758 C C . ALA A 1 93 ? 12.791 0.796 -12.085 1.00 97.75 93 ALA A C 1
ATOM 760 O O . ALA A 1 93 ? 13.688 0.737 -12.926 1.00 97.75 93 ALA A O 1
ATOM 761 N N . LEU A 1 94 ? 13.004 0.560 -10.786 1.00 97.06 94 LEU A N 1
ATOM 762 C CA . LEU A 1 94 ? 14.315 0.228 -10.226 1.00 97.06 94 LEU A CA 1
ATOM 763 C C . LEU A 1 94 ? 14.849 -1.099 -10.770 1.00 97.06 94 LEU A C 1
ATOM 765 O O . LEU A 1 94 ? 16.032 -1.199 -11.082 1.00 97.06 94 LEU A O 1
ATOM 769 N N . HIS A 1 95 ? 13.984 -2.101 -10.931 1.00 95.94 95 HIS A N 1
ATOM 770 C CA . HIS A 1 95 ? 14.349 -3.391 -11.518 1.00 95.94 95 HIS A CA 1
ATOM 771 C C . HIS A 1 95 ? 14.795 -3.266 -12.977 1.00 95.94 95 HIS A C 1
ATOM 773 O O . HIS A 1 95 ? 15.804 -3.848 -13.366 1.00 95.94 95 HIS A O 1
ATOM 779 N N . ASN A 1 96 ? 14.076 -2.486 -13.786 1.00 96.62 96 ASN A N 1
ATOM 780 C CA . ASN A 1 96 ? 14.449 -2.248 -15.181 1.00 96.62 96 ASN A CA 1
ATOM 781 C C . ASN A 1 96 ? 15.765 -1.464 -15.276 1.00 96.62 96 ASN A C 1
ATOM 783 O O . ASN A 1 96 ? 16.658 -1.854 -16.021 1.00 96.62 96 ASN A O 1
ATOM 787 N N . MET A 1 97 ? 15.928 -0.430 -14.445 1.00 97.50 97 MET A N 1
ATOM 788 C CA . MET A 1 97 ? 17.187 0.309 -14.330 1.00 97.50 97 MET A CA 1
ATOM 789 C C . MET A 1 97 ? 18.353 -0.604 -13.932 1.00 97.50 97 MET A C 1
ATOM 791 O O . MET A 1 97 ? 19.441 -0.500 -14.494 1.00 97.50 97 MET A O 1
ATOM 795 N N . HIS A 1 98 ? 18.123 -1.525 -12.994 1.00 97.69 98 HIS A N 1
ATOM 796 C CA . HIS A 1 98 ? 19.120 -2.498 -12.549 1.00 97.69 98 HIS A CA 1
ATOM 797 C C . HIS A 1 98 ? 19.518 -3.483 -13.640 1.00 97.69 98 HIS A C 1
ATOM 799 O O . HIS A 1 98 ? 20.710 -3.699 -13.844 1.00 97.69 98 HIS A O 1
ATOM 805 N N . LYS A 1 99 ? 18.559 -4.017 -14.398 1.00 96.31 99 LYS A N 1
ATOM 806 C CA . LYS A 1 99 ? 18.857 -4.900 -15.533 1.00 96.31 99 LYS A CA 1
ATOM 807 C C . LYS A 1 99 ? 19.775 -4.244 -16.563 1.00 96.31 99 LYS A C 1
ATOM 809 O O . LYS A 1 99 ? 20.703 -4.895 -17.041 1.00 96.31 99 LYS A O 1
ATOM 814 N N . ASP A 1 100 ? 19.554 -2.965 -16.848 1.00 96.81 100 ASP A N 1
ATOM 815 C CA . ASP A 1 100 ? 20.308 -2.227 -17.863 1.00 96.81 100 ASP A CA 1
ATOM 816 C C . ASP A 1 100 ? 21.686 -1.772 -17.344 1.00 96.81 100 ASP A C 1
ATOM 818 O O . ASP A 1 100 ? 22.703 -1.845 -18.045 1.00 96.81 100 ASP A O 1
ATOM 822 N N . LEU A 1 101 ? 21.757 -1.320 -16.087 1.00 97.25 101 LEU A N 1
ATOM 823 C CA . LEU A 1 101 ? 22.975 -0.752 -15.498 1.00 97.25 101 LEU A CA 1
ATOM 824 C C . LEU A 1 101 ? 23.828 -1.761 -14.723 1.00 97.25 101 LEU A C 1
ATOM 826 O O . LEU A 1 101 ? 25.017 -1.522 -14.511 1.00 97.25 101 LEU A O 1
ATOM 830 N N . CYS A 1 102 ? 23.293 -2.901 -14.319 1.00 97.19 102 CYS A N 1
ATOM 831 C CA . CYS A 1 102 ? 24.006 -3.893 -13.520 1.00 97.19 102 CYS A CA 1
ATOM 832 C C . CYS A 1 102 ? 23.750 -5.329 -14.030 1.00 97.19 102 CYS A C 1
ATOM 834 O O . CYS A 1 102 ? 23.389 -6.203 -13.236 1.00 97.19 102 CYS A O 1
ATOM 836 N N . PRO A 1 103 ? 23.958 -5.619 -15.333 1.00 96.06 103 PRO A N 1
ATOM 837 C CA . PRO A 1 103 ? 23.643 -6.927 -15.901 1.00 96.06 103 PRO A 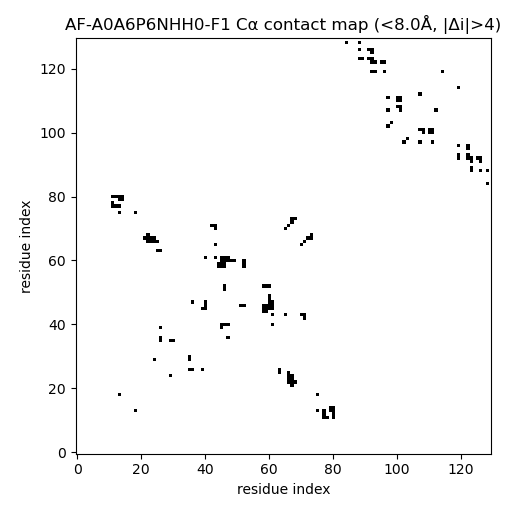CA 1
ATOM 838 C C . PRO A 1 103 ? 24.451 -8.040 -15.221 1.00 96.06 103 PRO A C 1
ATOM 840 O O . PRO A 1 103 ? 25.663 -7.923 -15.033 1.00 96.06 103 PRO A O 1
ATOM 843 N N . GLY A 1 104 ? 23.767 -9.121 -14.837 1.00 92.50 104 GLY A N 1
ATOM 844 C CA . GLY A 1 104 ? 24.382 -10.303 -14.222 1.00 92.50 104 GLY A CA 1
ATOM 845 C C . GLY A 1 104 ? 24.907 -10.111 -12.794 1.00 92.50 104 GLY A C 1
ATOM 846 O O . GLY A 1 104 ? 25.496 -11.040 -12.246 1.00 92.50 104 GLY A O 1
ATOM 847 N N . LYS A 1 105 ? 24.706 -8.942 -12.171 1.00 93.88 105 LYS A N 1
ATOM 848 C CA . LYS A 1 105 ? 25.119 -8.689 -10.785 1.00 93.88 105 LYS A CA 1
ATOM 849 C C . LYS A 1 105 ? 23.947 -8.825 -9.822 1.00 93.88 105 LYS A C 1
ATOM 851 O O . LYS A 1 105 ? 22.849 -8.357 -10.096 1.00 93.88 105 LYS A O 1
ATOM 856 N N . VAL A 1 106 ? 24.203 -9.416 -8.659 1.00 93.88 106 VAL A N 1
ATOM 857 C CA . VAL A 1 106 ? 23.278 -9.369 -7.520 1.00 93.88 106 VAL A CA 1
ATOM 858 C C . VAL A 1 106 ? 23.578 -8.108 -6.709 1.00 93.88 106 VAL A C 1
ATOM 860 O O . VAL A 1 106 ? 24.740 -7.822 -6.428 1.00 93.88 106 VAL A O 1
ATOM 863 N N . GLY A 1 107 ? 22.539 -7.363 -6.330 1.00 93.50 107 GLY A N 1
ATOM 864 C CA . GLY A 1 107 ? 22.681 -6.097 -5.603 1.00 93.50 107 GLY A CA 1
ATOM 865 C C . GLY A 1 107 ? 23.063 -4.912 -6.497 1.00 93.50 107 GLY A C 1
ATOM 866 O O . GLY A 1 107 ? 23.114 -5.027 -7.723 1.00 93.50 107 GLY A O 1
ATOM 867 N N . LEU A 1 108 ? 23.294 -3.751 -5.881 1.00 95.38 108 LEU A N 1
ATOM 868 C CA . LEU A 1 108 ? 23.641 -2.520 -6.594 1.00 95.38 108 LEU A CA 1
ATOM 869 C C . LEU A 1 108 ? 25.086 -2.562 -7.104 1.00 95.38 108 LEU A C 1
ATOM 871 O O . LEU A 1 108 ? 25.987 -3.077 -6.446 1.00 95.38 108 LEU A O 1
ATOM 875 N N . CYS A 1 109 ? 25.306 -1.997 -8.287 1.00 96.25 109 CYS A N 1
ATOM 876 C CA . CYS A 1 109 ? 26.637 -1.748 -8.827 1.00 96.25 109 CYS A CA 1
ATOM 877 C C . CYS A 1 109 ? 26.959 -0.250 -8.787 1.00 96.25 109 CYS A C 1
ATOM 879 O O . CYS A 1 109 ? 26.063 0.569 -8.611 1.00 96.25 109 CYS A O 1
ATOM 881 N N . SER A 1 110 ? 28.218 0.124 -9.034 1.00 96.75 110 SER A N 1
ATOM 882 C CA . SER A 1 110 ? 28.676 1.525 -8.991 1.00 96.75 110 SER A CA 1
ATOM 883 C C . SER A 1 110 ? 27.918 2.483 -9.920 1.00 96.75 110 SER A C 1
ATOM 885 O O . SER A 1 110 ? 27.917 3.683 -9.688 1.00 96.75 110 SER A O 1
ATOM 887 N N . ARG A 1 111 ? 27.239 1.978 -10.961 1.00 96.12 111 ARG A N 1
ATOM 888 C CA . ARG A 1 111 ? 26.381 2.787 -11.852 1.00 96.12 111 ARG A CA 1
ATOM 889 C C . ARG A 1 111 ? 25.016 3.146 -11.247 1.00 96.12 111 ARG A C 1
ATOM 891 O O . ARG A 1 111 ? 24.278 3.919 -11.847 1.00 96.12 111 ARG A O 1
ATOM 898 N N . MET A 1 112 ? 24.663 2.558 -10.107 1.00 97.38 112 MET A N 1
ATOM 899 C CA . MET A 1 112 ? 23.418 2.794 -9.371 1.00 97.38 112 MET A CA 1
ATOM 900 C C . MET A 1 112 ? 23.667 3.207 -7.915 1.00 97.38 112 MET A C 1
ATOM 902 O O . MET A 1 112 ? 22.729 3.209 -7.122 1.00 97.38 112 MET A O 1
ATOM 906 N N . ASP A 1 113 ? 24.910 3.532 -7.557 1.00 96.00 113 ASP A N 1
ATOM 907 C CA . ASP A 1 113 ? 25.284 3.932 -6.203 1.00 96.00 113 ASP A CA 1
ATOM 908 C C . ASP A 1 113 ? 26.118 5.230 -6.237 1.00 96.00 113 ASP A C 1
ATOM 910 O O . ASP A 1 113 ? 27.323 5.170 -6.494 1.00 96.00 113 ASP A O 1
ATOM 914 N N . PRO A 1 114 ? 25.494 6.413 -6.048 1.00 96.12 114 PRO A N 1
ATOM 915 C CA . PRO A 1 114 ? 24.067 6.625 -5.785 1.00 96.12 114 PRO A CA 1
ATOM 916 C C . PRO A 1 114 ? 23.195 6.489 -7.046 1.00 96.12 114 PRO A C 1
ATOM 918 O O . PRO A 1 114 ? 23.662 6.584 -8.182 1.00 96.12 114 PRO A O 1
ATOM 921 N N . VAL A 1 115 ? 21.887 6.308 -6.850 1.00 96.44 115 VAL A N 1
ATOM 922 C CA . VAL A 1 115 ? 20.909 6.276 -7.947 1.00 96.44 115 VAL A CA 1
ATOM 923 C C . VAL A 1 115 ? 20.723 7.683 -8.528 1.00 96.44 115 VAL A C 1
ATOM 925 O O . VAL A 1 115 ? 20.308 8.599 -7.819 1.00 96.44 115 VAL A O 1
ATOM 928 N N . ASP A 1 116 ? 20.959 7.850 -9.831 1.00 97.31 116 ASP A N 1
ATOM 929 C CA . ASP A 1 116 ? 20.629 9.088 -10.551 1.00 97.31 116 ASP A CA 1
ATOM 930 C C . ASP A 1 116 ? 19.104 9.226 -10.708 1.00 97.31 116 ASP A C 1
ATOM 932 O O . ASP A 1 116 ? 18.460 8.463 -11.434 1.00 97.31 116 ASP A O 1
ATOM 936 N N . GLY A 1 117 ? 18.523 10.229 -10.043 1.00 97.06 117 GLY A N 1
ATOM 937 C CA . GLY A 1 117 ? 17.085 10.503 -10.066 1.00 97.06 117 GLY A CA 1
ATOM 938 C C . GLY A 1 117 ? 16.536 10.922 -11.436 1.00 97.06 117 GLY A C 1
ATOM 939 O O . GLY A 1 117 ? 15.404 10.572 -11.771 1.00 97.06 117 GLY A O 1
ATOM 940 N N . THR A 1 118 ? 17.323 11.618 -12.263 1.00 97.88 118 THR A N 1
ATOM 941 C CA . THR A 1 118 ? 16.905 12.014 -13.621 1.00 97.88 118 THR A CA 1
ATOM 942 C C . THR A 1 118 ? 16.843 10.796 -14.530 1.00 97.88 118 THR A C 1
ATOM 944 O O . THR A 1 118 ? 15.928 10.662 -15.347 1.00 97.88 118 THR A O 1
ATOM 947 N N . LEU A 1 119 ? 17.800 9.881 -14.372 1.00 97.69 119 LEU A N 1
ATOM 948 C CA . LEU A 1 119 ? 17.792 8.607 -15.073 1.00 97.69 119 LEU A CA 1
ATOM 949 C C . LEU A 1 119 ? 16.651 7.710 -14.577 1.00 97.69 119 LEU A C 1
ATOM 951 O O . LEU A 1 119 ? 15.885 7.206 -15.397 1.00 97.69 119 LEU A O 1
ATOM 955 N N . LEU A 1 120 ? 16.464 7.582 -13.260 1.00 98.12 120 LEU A N 1
ATOM 956 C CA . LEU A 1 120 ? 15.358 6.828 -12.665 1.00 98.12 120 LEU A CA 1
ATOM 957 C C . LEU A 1 120 ? 13.992 7.333 -13.152 1.00 98.12 120 LEU A C 1
ATOM 959 O O . LEU A 1 120 ? 13.125 6.526 -13.481 1.00 98.12 120 LEU A O 1
ATOM 963 N N . LEU A 1 121 ? 13.802 8.651 -13.283 1.00 98.25 121 LEU A N 1
ATOM 964 C CA . LEU A 1 121 ? 12.564 9.231 -13.814 1.00 98.25 121 LEU A CA 1
ATOM 965 C C . LEU A 1 121 ? 12.236 8.727 -15.228 1.00 98.25 121 LEU A C 1
ATOM 967 O O . LEU A 1 121 ? 11.063 8.517 -15.544 1.00 98.25 121 LEU A O 1
ATOM 971 N N . LYS A 1 122 ? 13.247 8.493 -16.078 1.00 98.06 122 LYS A N 1
ATOM 972 C CA . LYS A 1 122 ? 13.042 7.892 -17.407 1.00 98.06 122 LYS A CA 1
ATOM 973 C C . LYS A 1 122 ? 12.517 6.462 -17.290 1.00 98.06 122 LYS A C 1
ATOM 975 O O . LYS A 1 122 ? 11.622 6.095 -18.044 1.00 98.06 122 LYS A O 1
ATOM 980 N N . TYR A 1 123 ? 13.025 5.679 -16.339 1.00 98.00 123 TYR A N 1
ATOM 981 C CA . TYR A 1 123 ? 12.517 4.329 -16.086 1.00 98.00 123 TYR A CA 1
ATOM 982 C C . TYR A 1 123 ? 11.093 4.357 -15.533 1.00 98.00 123 TYR A C 1
ATOM 984 O O . TYR A 1 123 ? 10.252 3.640 -16.063 1.00 98.00 123 TYR A O 1
ATOM 992 N N . ILE A 1 124 ? 10.796 5.228 -14.558 1.00 97.94 124 ILE A N 1
ATOM 993 C CA . ILE A 1 124 ? 9.448 5.396 -13.982 1.00 97.94 124 ILE A CA 1
ATOM 994 C C . ILE A 1 124 ? 8.417 5.699 -15.076 1.00 97.94 124 ILE A C 1
ATOM 996 O O . ILE A 1 124 ? 7.372 5.057 -15.130 1.00 97.94 124 ILE A O 1
ATOM 1000 N N . ARG A 1 125 ? 8.719 6.636 -15.985 1.00 97.38 125 ARG A N 1
ATOM 1001 C CA . ARG A 1 125 ? 7.817 7.019 -17.089 1.00 97.38 125 ARG A CA 1
ATOM 1002 C C . ARG A 1 125 ? 7.545 5.896 -18.093 1.00 97.38 125 ARG A C 1
ATOM 1004 O O . ARG A 1 125 ? 6.543 5.959 -18.795 1.00 97.38 125 ARG A O 1
ATOM 1011 N N . ASN A 1 126 ? 8.422 4.898 -18.165 1.00 96.62 126 ASN A N 1
ATOM 1012 C CA . ASN A 1 126 ? 8.339 3.789 -19.113 1.00 96.62 126 ASN A CA 1
ATOM 1013 C C . ASN A 1 126 ? 7.871 2.474 -18.467 1.00 96.62 126 ASN A C 1
ATOM 1015 O O . ASN A 1 126 ? 7.858 1.437 -19.137 1.00 96.62 126 ASN A O 1
ATOM 1019 N N . VAL A 1 127 ? 7.492 2.483 -17.184 1.00 95.94 127 VAL A N 1
ATOM 1020 C CA . VAL A 1 127 ? 6.940 1.293 -16.529 1.00 95.94 127 VAL A CA 1
ATOM 1021 C C . VAL A 1 127 ? 5.600 0.933 -17.162 1.00 95.94 127 VAL A C 1
ATOM 1023 O O . VAL A 1 127 ? 4.715 1.771 -17.315 1.00 95.94 127 VAL A O 1
ATOM 1026 N N . LYS A 1 128 ? 5.439 -0.351 -17.483 1.00 88.50 128 LYS A N 1
ATOM 1027 C CA . LYS A 1 128 ? 4.158 -0.953 -17.850 1.00 88.50 128 LYS A CA 1
ATOM 1028 C C . LYS A 1 128 ? 3.784 -1.946 -16.759 1.00 88.50 128 LYS A C 1
ATOM 1030 O O . LYS A 1 128 ? 4.472 -2.951 -16.595 1.00 88.50 128 LYS A O 1
ATOM 1035 N N . ILE A 1 129 ? 2.738 -1.632 -16.005 1.00 76.75 129 ILE A N 1
ATOM 1036 C CA . ILE A 1 129 ? 2.132 -2.545 -15.033 1.00 76.75 129 ILE A CA 1
ATOM 1037 C C . ILE A 1 129 ? 0.999 -3.234 -15.790 1.00 76.75 129 ILE A C 1
ATOM 1039 O O . ILE A 1 129 ? 0.123 -2.547 -16.317 1.00 76.75 129 ILE A O 1
ATOM 1043 N N . ALA A 1 130 ? 1.114 -4.550 -15.961 1.00 58.44 130 ALA A N 1
ATOM 1044 C CA . ALA A 1 130 ? 0.106 -5.375 -16.623 1.00 58.44 130 ALA A CA 1
ATOM 1045 C C . ALA A 1 130 ? -1.013 -5.743 -15.647 1.00 58.44 130 ALA A C 1
ATOM 1047 O O . ALA A 1 130 ? -0.680 -6.011 -14.469 1.00 58.44 130 ALA A O 1
#

Organism: Carassius auratus (NCBI:txid7957)

pLDDT: mean 92.57, std 8.76, range [52.25, 98.25]

Solvent-accessible surface area (backbone atoms only — not comparable to full-atom values): 8345 Å² total; per-residue (Å²): 133,77,81,91,70,85,83,88,74,81,92,66,65,88,56,66,69,55,53,55,56,59,39,67,51,43,84,85,79,41,74,85,48,84,60,48,64,60,50,49,25,64,64,61,60,26,37,85,50,72,87,74,53,55,89,87,68,84,64,43,71,58,81,84,75,73,38,54,61,76,69,30,91,71,77,84,65,78,56,54,53,59,55,51,50,54,53,49,44,52,52,51,14,52,50,53,50,38,55,74,63,29,67,97,54,85,74,85,40,79,78,49,60,74,68,54,64,74,63,48,48,57,32,48,75,66,55,80,86,130

InterPro domains:
  IPR000162 GPCR, family 3, metabotropic glutamate receptor [PR00593] (4-19)
  IPR000162 GPCR, family 3, metabotropic glutamate receptor [PR00593] (75-86)
  IPR001828 Receptor, ligand binding region [PF01094] (2-129)
  IPR028082 Periplasmic binding protein-like I [SSF538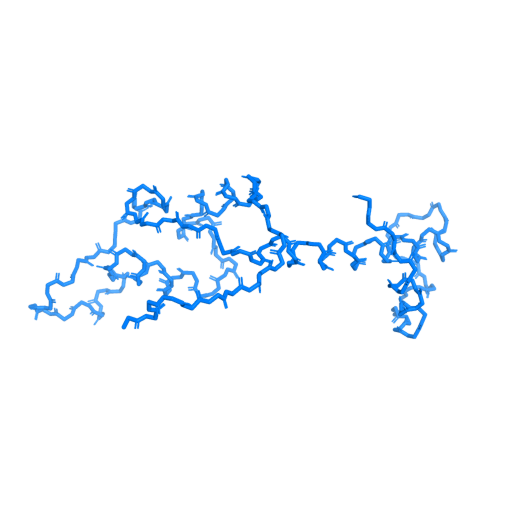22] (2-128)
  IPR050726 Metabotropic Glutamate Receptor [PTHR24060] (2-128)

Mean predicted aligned error: 5.73 Å

Nearest PDB structures (foldseek):
  8jd4-assembly1_4  TM=9.658E-01  e=1.556E-14  Homo sapiens
  8wgc-assembly1_A  TM=9.635E-01  e=2.184E-14  Homo sapiens
  6e5v-assembly2_B  TM=9.309E-01  e=1.782E-14  Homo sapiens
  6bsz-assembly1_B  TM=9.529E-01  e=1.274E-13  Homo sapiens
  7epd-assembly1_B  TM=8.484E-01  e=1.283E-11  Homo sapiens

Secondary structure (DSSP, 8-state):
--TT-----------HHHHHHHHT--TTT-TT-TTHHHHHHHHTTEES-GGG--TTS-PEEP-S---BTTTB-----TTHHHHHHHHHHHHHHHHHHHHHHSTT-SS--GGGSS--HHHHHHHHHT----